Protein AF-A0A2S6NK12-F1 (afdb_monomer)

Nearest PDB structures (foldseek):
  9esi-assembly1_m  TM=5.741E-01  e=1.323E+00  Schizosaccharomyces pombe
  1whq-assembly1_A  TM=3.378E-01  e=3.693E+00  Mus musculus

Foldseek 3Di:
DPPFDLDDDDPVLVVVVCVLLVVVQKDKDWDFDFDPDPTDTHTWIFIGHPPDDDTQWIWGDGPQAIWIDGPPDDIDGDNYSVRVSVVVPDDDPPPPPPPDPPDDDDDD

Solvent-accessible surface area (backbone atoms only — not comparable to full-atom values): 6635 Å² total; per-residue (Å²): 132,85,78,80,63,56,36,66,75,54,69,69,53,52,52,48,53,41,53,52,24,54,75,67,58,26,44,65,42,85,43,76,44,82,54,83,97,76,74,54,60,32,45,30,40,38,32,22,47,67,98,49,85,66,56,48,33,43,33,40,47,50,101,84,26,26,37,42,28,37,74,88,65,70,72,44,81,27,83,34,68,67,58,45,52,58,72,68,47,79,73,77,79,71,78,77,73,78,82,70,78,88,68,80,86,83,79,132

Mean predicted aligned error: 10.81 Å

Radius of gyration: 19.93 Å; Cα contacts (8 Å, |Δi|>4): 149; chains: 1; bounding box: 39×57×61 Å

pLDDT: mean 80.6, std 16.67, range [34.66, 97.0]

Secondary structure (DSSP, 8-state):
-------PPPHHHHHHHHHHHHHTTEEEEEEEEE-TTS-PEEEEEEEEETT--S--EEEEEETTEEEEEETTS--EEESSHHHHHHHHSPP----------S------

Sequence (108 aa):
MKILKGLSFAIPDLILVQAWSEAHAMRMVVRLDHGSDNEQYEEVLAVYPFGSLPCRWIIWQEAGGVYVQPVNGRSQHYGSVVEALEALTPSKPIAQTHIRATRWPIIP

Structure (mmCIF, N/CA/C/O backbone):
data_AF-A0A2S6NK12-F1
#
_entry.id   AF-A0A2S6NK12-F1
#
loop_
_atom_site.group_PDB
_atom_site.id
_atom_site.type_symbol
_atom_site.label_atom_id
_atom_site.label_alt_id
_atom_site.label_comp_id
_atom_site.label_asym_id
_atom_site.label_entity_id
_atom_site.label_seq_id
_atom_site.pdbx_PDB_ins_code
_atom_site.Cartn_x
_atom_site.Cartn_y
_atom_site.Cartn_z
_atom_site.occupancy
_atom_site.B_iso_or_equiv
_atom_site.auth_seq_id
_atom_site.auth_comp_id
_atom_site.auth_asym_id
_atom_site.auth_atom_id
_atom_site.pdbx_PDB_model_num
ATOM 1 N N . MET A 1 1 ? -24.929 16.610 6.303 1.00 34.66 1 MET A N 1
ATOM 2 C CA . MET A 1 1 ? -23.539 17.076 6.492 1.00 34.66 1 MET A CA 1
ATOM 3 C C . MET A 1 1 ? -22.635 15.861 6.349 1.00 34.66 1 MET A C 1
ATOM 5 O O . MET A 1 1 ? -22.608 15.033 7.250 1.00 34.66 1 MET A O 1
ATOM 9 N N . LYS A 1 2 ? -22.034 15.649 5.172 1.00 41.62 2 LYS A N 1
ATOM 10 C CA . LYS A 1 2 ? -21.153 14.497 4.941 1.00 41.62 2 LYS A CA 1
ATOM 11 C C . LYS A 1 2 ? -19.776 14.921 5.441 1.00 41.62 2 LYS A C 1
ATOM 13 O O . LYS A 1 2 ? -19.103 15.700 4.780 1.00 41.62 2 LYS A O 1
ATOM 18 N N . ILE A 1 3 ? -19.429 14.514 6.659 1.00 41.22 3 ILE A N 1
ATOM 19 C CA . ILE A 1 3 ? -18.071 14.679 7.176 1.00 41.22 3 ILE A CA 1
ATOM 20 C C . ILE A 1 3 ? -17.226 13.712 6.348 1.00 41.22 3 ILE A C 1
ATOM 22 O O . ILE A 1 3 ? -17.183 12.520 6.647 1.00 41.22 3 ILE A O 1
ATOM 26 N N . LEU A 1 4 ? -16.649 14.200 5.250 1.00 44.62 4 LEU A N 1
ATOM 27 C CA . LEU A 1 4 ? -15.484 13.554 4.664 1.00 44.62 4 LEU A CA 1
ATOM 28 C C . LEU A 1 4 ? -14.441 13.592 5.777 1.00 44.62 4 LEU A C 1
ATOM 30 O O . LEU A 1 4 ? -14.153 14.662 6.307 1.00 44.62 4 LEU A O 1
ATOM 34 N N . LYS A 1 5 ? -14.054 12.413 6.253 1.00 51.22 5 LYS A N 1
ATOM 35 C CA . LYS A 1 5 ? -12.936 12.248 7.168 1.00 51.22 5 LYS A CA 1
ATOM 36 C C . LYS A 1 5 ? -11.764 11.916 6.264 1.00 51.22 5 LYS A C 1
ATOM 38 O O . LYS A 1 5 ? -11.814 10.863 5.635 1.00 51.22 5 LYS A O 1
ATOM 43 N N . GLY A 1 6 ? -10.747 12.770 6.216 1.00 54.97 6 GLY A N 1
ATOM 44 C CA . GLY A 1 6 ? -9.410 12.316 5.847 1.00 54.97 6 GLY A CA 1
ATOM 45 C C . GLY A 1 6 ? -9.034 11.205 6.823 1.00 54.97 6 GLY A C 1
ATOM 46 O O . GLY A 1 6 ? -8.740 11.466 7.990 1.00 54.97 6 GLY A O 1
ATOM 47 N N . LEU A 1 7 ? -9.210 9.952 6.406 1.00 70.75 7 LEU A N 1
ATOM 48 C CA . LEU A 1 7 ? -8.909 8.806 7.247 1.00 70.75 7 LEU A CA 1
ATOM 49 C C . LEU A 1 7 ? -7.438 8.490 7.055 1.00 70.75 7 LEU A C 1
ATOM 51 O O . LEU A 1 7 ? -7.008 8.113 5.971 1.00 70.75 7 LEU A O 1
ATOM 55 N N . SER A 1 8 ? -6.676 8.676 8.125 1.00 85.06 8 SER A N 1
ATOM 56 C CA . SER A 1 8 ? -5.342 8.111 8.224 1.00 85.06 8 SER A CA 1
ATOM 57 C C . SER A 1 8 ? -5.443 6.600 8.385 1.00 85.06 8 SER A C 1
ATOM 59 O O . SER A 1 8 ? -6.327 6.104 9.097 1.00 85.06 8 SER A O 1
ATOM 61 N N . PHE A 1 9 ? -4.489 5.886 7.813 1.00 89.62 9 PHE A N 1
ATOM 62 C CA . PHE A 1 9 ? -4.276 4.482 8.095 1.00 89.62 9 PHE A CA 1
ATOM 63 C C . PHE A 1 9 ? -3.969 4.287 9.579 1.00 89.62 9 PHE A C 1
ATOM 65 O O . PHE A 1 9 ? -3.308 5.099 10.237 1.00 89.62 9 PHE A O 1
ATOM 72 N N . ALA A 1 10 ? -4.431 3.167 10.128 1.00 91.06 10 ALA A N 1
ATOM 73 C CA . ALA A 1 10 ? -3.969 2.749 11.437 1.00 91.06 10 ALA A CA 1
ATOM 74 C C . ALA A 1 10 ? -2.471 2.396 11.359 1.00 91.06 10 ALA A C 1
ATOM 76 O O . ALA A 1 10 ? -1.997 1.847 10.365 1.00 91.06 10 ALA A O 1
ATOM 77 N N . ILE A 1 11 ? -1.716 2.648 12.432 1.00 92.81 11 ILE A N 1
ATOM 78 C CA . ILE A 1 11 ? -0.281 2.305 12.493 1.00 92.81 11 ILE A CA 1
ATOM 79 C C . ILE A 1 11 ? -0.002 0.834 12.108 1.00 92.81 11 ILE A C 1
ATOM 81 O O . ILE A 1 11 ? 0.944 0.605 11.354 1.00 92.81 11 ILE A O 1
ATOM 85 N N . PRO A 1 12 ? -0.793 -0.169 12.549 1.00 95.00 12 PRO A N 1
ATOM 86 C CA . PRO A 1 12 ? -0.588 -1.554 12.124 1.00 95.00 12 PRO A CA 1
ATOM 87 C C . PRO A 1 12 ? -0.698 -1.750 10.609 1.00 95.00 12 PRO A C 1
ATOM 89 O O . PRO A 1 12 ? 0.083 -2.511 10.045 1.00 95.00 12 PRO A O 1
ATOM 92 N N . ASP A 1 13 ? -1.611 -1.037 9.951 1.00 94.69 13 ASP A N 1
ATOM 93 C CA . ASP A 1 13 ? -1.781 -1.100 8.502 1.00 94.69 13 ASP A CA 1
ATOM 94 C C . ASP A 1 13 ? -0.592 -0.459 7.777 1.00 94.69 13 ASP A C 1
ATOM 96 O O . ASP A 1 13 ? -0.090 -1.021 6.807 1.00 94.69 13 ASP A O 1
ATOM 100 N N . LEU A 1 14 ? -0.066 0.661 8.285 1.00 95.62 14 LEU A N 1
ATOM 101 C CA . LEU A 1 14 ? 1.157 1.275 7.751 1.00 95.62 14 LEU A CA 1
ATOM 102 C C . LEU A 1 14 ? 2.355 0.322 7.839 1.00 95.62 14 LEU A C 1
ATOM 104 O O . LEU A 1 14 ? 3.087 0.152 6.863 1.00 95.62 14 LEU A O 1
ATOM 108 N N . ILE A 1 15 ? 2.537 -0.328 8.993 1.00 97.00 15 ILE A N 1
ATOM 109 C CA . ILE A 1 15 ? 3.599 -1.322 9.203 1.00 97.00 15 ILE A CA 1
ATOM 110 C C . ILE A 1 15 ? 3.406 -2.510 8.257 1.00 97.00 15 ILE A C 1
ATOM 112 O O . ILE A 1 15 ? 4.372 -2.996 7.671 1.00 97.00 15 ILE A O 1
ATOM 116 N N . LEU A 1 16 ? 2.165 -2.965 8.078 1.00 96.75 16 LEU A N 1
ATOM 117 C CA . LEU A 1 16 ? 1.843 -4.078 7.195 1.00 96.75 16 LEU A CA 1
ATOM 118 C C . LEU A 1 16 ? 2.171 -3.759 5.729 1.00 96.75 16 LEU A C 1
ATOM 120 O O . LEU A 1 16 ? 2.832 -4.557 5.065 1.00 96.75 16 LEU A O 1
ATOM 124 N N . VAL A 1 17 ? 1.762 -2.590 5.228 1.00 96.12 17 VAL A N 1
ATOM 125 C CA . VAL A 1 17 ? 2.050 -2.165 3.846 1.00 96.12 17 VAL A CA 1
ATOM 126 C C . VAL A 1 17 ? 3.550 -1.949 3.647 1.00 96.12 17 VAL A C 1
ATOM 128 O O . VAL A 1 17 ? 4.087 -2.321 2.599 1.00 96.12 17 VAL A O 1
ATOM 131 N N . GLN A 1 18 ? 4.252 -1.408 4.649 1.00 96.81 18 GLN A N 1
ATOM 132 C CA . GLN A 1 18 ? 5.706 -1.269 4.614 1.00 96.81 18 GLN A CA 1
ATOM 133 C C . GLN A 1 18 ? 6.387 -2.638 4.504 1.00 96.81 18 GLN A C 1
ATOM 135 O O . GLN A 1 18 ? 7.158 -2.859 3.570 1.00 96.81 18 GLN A O 1
ATOM 140 N N . ALA A 1 19 ? 6.070 -3.567 5.409 1.00 96.62 19 ALA A N 1
ATOM 141 C CA . ALA A 1 19 ? 6.661 -4.901 5.427 1.00 96.62 19 ALA A CA 1
ATOM 142 C C . ALA A 1 19 ? 6.369 -5.667 4.127 1.00 96.62 19 ALA A C 1
ATOM 144 O O . ALA A 1 19 ? 7.259 -6.301 3.557 1.00 96.62 19 ALA A O 1
ATOM 145 N N . TRP A 1 20 ? 5.140 -5.566 3.611 1.00 96.19 20 TRP A N 1
ATOM 146 C CA . TRP A 1 20 ? 4.777 -6.152 2.323 1.00 96.19 20 TRP A CA 1
ATOM 147 C C . TRP A 1 20 ? 5.579 -5.545 1.168 1.00 96.19 20 TRP A C 1
ATOM 149 O O . TRP A 1 20 ? 6.076 -6.284 0.318 1.00 96.19 20 TRP A O 1
ATOM 159 N N . SER A 1 21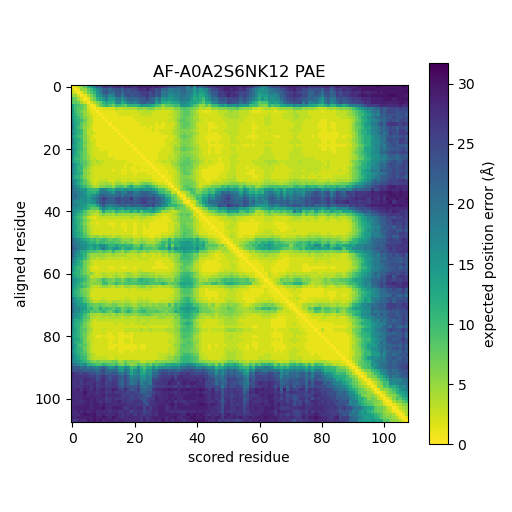 ? 5.749 -4.220 1.146 1.00 94.81 21 SER A N 1
ATOM 160 C CA . SER A 1 21 ? 6.521 -3.532 0.105 1.00 94.81 21 SER A CA 1
ATOM 161 C C . SER A 1 21 ? 7.979 -3.987 0.117 1.00 94.81 21 SER A C 1
ATOM 163 O O . SER A 1 21 ? 8.514 -4.357 -0.928 1.00 94.81 21 SER A O 1
ATOM 165 N N . GLU A 1 22 ? 8.601 -4.043 1.296 1.00 94.50 22 GLU A N 1
ATOM 166 C CA . GLU A 1 22 ? 9.978 -4.511 1.473 1.00 94.50 22 GLU A CA 1
ATOM 167 C C . GLU A 1 22 ? 10.144 -5.962 0.995 1.00 94.50 22 GLU A C 1
ATOM 169 O O . GLU A 1 22 ? 11.055 -6.253 0.215 1.00 94.50 22 GLU A O 1
ATOM 174 N N . ALA A 1 23 ? 9.213 -6.852 1.361 1.00 94.50 23 ALA A N 1
ATOM 175 C CA . ALA A 1 23 ? 9.213 -8.251 0.927 1.00 94.50 23 ALA A CA 1
ATOM 176 C C . ALA A 1 23 ? 9.095 -8.423 -0.601 1.00 94.50 23 ALA A C 1
ATOM 178 O O . ALA A 1 23 ? 9.552 -9.428 -1.145 1.00 94.50 23 ALA A O 1
ATOM 179 N N . HIS A 1 24 ? 8.522 -7.441 -1.301 1.00 92.25 24 HIS A N 1
ATOM 180 C CA . HIS A 1 24 ? 8.342 -7.456 -2.756 1.00 92.25 24 HIS A CA 1
ATOM 181 C C . HIS A 1 24 ? 9.337 -6.563 -3.508 1.00 92.25 24 HIS A C 1
ATOM 183 O O . HIS A 1 24 ? 9.126 -6.271 -4.688 1.00 92.25 24 HIS A O 1
ATOM 189 N N . ALA A 1 25 ? 10.424 -6.140 -2.853 1.00 92.75 25 ALA A N 1
ATOM 190 C CA . ALA A 1 25 ? 11.409 -5.221 -3.418 1.00 92.75 25 ALA A CA 1
ATOM 191 C C . ALA A 1 25 ? 10.763 -3.924 -3.952 1.00 92.75 25 ALA A C 1
ATOM 193 O O . ALA A 1 25 ? 11.048 -3.445 -5.058 1.00 92.75 25 ALA A O 1
ATOM 194 N N . MET A 1 26 ? 9.905 -3.333 -3.127 1.00 94.19 26 MET A N 1
ATOM 195 C CA . MET A 1 26 ? 9.253 -2.057 -3.376 1.00 94.19 26 MET A CA 1
ATOM 196 C C . MET A 1 26 ? 9.456 -1.098 -2.210 1.00 94.19 26 MET A C 1
ATOM 198 O O . MET A 1 26 ? 9.706 -1.487 -1.072 1.00 94.19 26 MET A O 1
ATOM 202 N N . ARG A 1 27 ? 9.321 0.188 -2.510 1.00 94.44 27 ARG A N 1
ATOM 203 C CA . ARG A 1 27 ? 9.393 1.281 -1.552 1.00 94.44 27 ARG A CA 1
ATOM 204 C C . ARG A 1 27 ? 8.001 1.861 -1.344 1.00 94.44 27 ARG A C 1
ATOM 206 O O . ARG A 1 27 ? 7.400 2.359 -2.295 1.00 94.44 27 ARG A O 1
ATOM 213 N N . MET A 1 28 ? 7.542 1.863 -0.098 1.00 95.00 28 MET A N 1
ATOM 214 C CA . MET A 1 28 ? 6.368 2.622 0.328 1.00 95.00 28 MET A CA 1
ATOM 215 C C . MET A 1 28 ? 6.759 4.070 0.654 1.00 95.00 28 MET A C 1
ATOM 217 O O . MET A 1 28 ? 7.813 4.323 1.242 1.00 95.00 28 MET A O 1
ATOM 221 N N . VAL A 1 29 ? 5.907 5.025 0.287 1.00 94.44 29 VAL A N 1
ATOM 222 C CA . VAL A 1 29 ? 6.005 6.436 0.670 1.00 94.44 29 VAL A CA 1
ATOM 223 C C . VAL A 1 29 ? 4.628 6.913 1.116 1.00 94.44 29 VAL A C 1
ATOM 225 O O . VAL A 1 29 ? 3.674 6.834 0.347 1.00 94.44 29 VAL A O 1
ATOM 228 N N . VAL A 1 30 ? 4.539 7.443 2.335 1.00 92.88 30 VAL A N 1
ATOM 229 C CA . VAL A 1 30 ? 3.344 8.153 2.805 1.00 92.88 30 VAL A CA 1
ATOM 230 C C . VAL A 1 30 ? 3.320 9.536 2.158 1.00 92.88 30 VAL A C 1
ATOM 232 O O . VAL A 1 30 ? 4.318 10.261 2.188 1.00 92.88 30 VAL A O 1
ATOM 235 N N . ARG A 1 31 ? 2.197 9.897 1.544 1.00 90.31 31 ARG A N 1
ATOM 236 C CA . ARG A 1 31 ? 1.948 11.206 0.940 1.00 90.31 31 ARG A CA 1
ATOM 237 C C . ARG A 1 31 ? 0.647 11.765 1.501 1.00 90.31 31 ARG A C 1
ATOM 239 O O . ARG A 1 31 ? -0.256 11.017 1.854 1.00 90.31 31 ARG A O 1
ATOM 246 N N . LEU A 1 32 ? 0.562 13.086 1.545 1.00 85.31 32 LEU A N 1
ATOM 247 C CA . LEU A 1 32 ? -0.694 13.785 1.771 1.00 85.31 32 LEU A CA 1
ATOM 248 C C . LEU A 1 32 ? -1.173 14.278 0.411 1.00 85.31 32 LEU A C 1
ATOM 250 O O . LEU A 1 32 ? -0.440 15.019 -0.250 1.00 85.31 32 LEU A O 1
ATOM 254 N N . ASP A 1 33 ? -2.338 13.811 -0.025 1.00 76.25 33 ASP A N 1
ATOM 255 C CA . ASP A 1 33 ? -2.964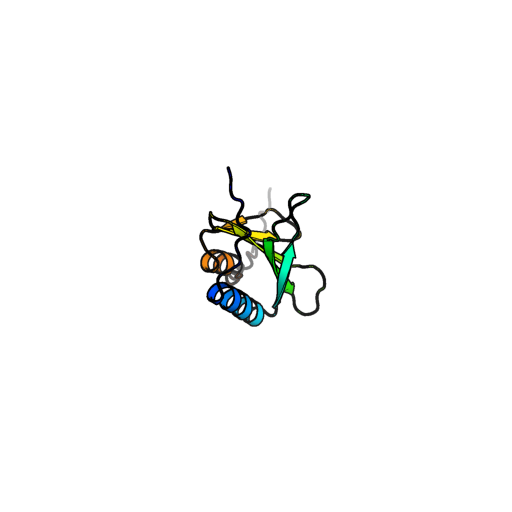 14.282 -1.256 1.00 76.25 33 ASP A CA 1
ATOM 256 C C . ASP A 1 33 ? -4.051 15.311 -0.947 1.00 76.25 33 ASP A C 1
ATOM 258 O O . ASP A 1 33 ? -4.699 15.270 0.104 1.00 76.25 33 ASP A O 1
ATOM 262 N N . HIS A 1 34 ? -4.189 16.282 -1.846 1.00 68.81 34 HIS A N 1
ATOM 263 C CA . HIS A 1 34 ? -5.020 17.454 -1.631 1.00 68.81 34 HIS A CA 1
ATOM 264 C C . HIS A 1 34 ? -6.308 17.402 -2.468 1.00 68.81 34 HIS A C 1
ATOM 266 O O . HIS A 1 34 ? -6.267 17.512 -3.695 1.00 68.81 34 HIS A O 1
ATOM 272 N N . GLY A 1 35 ? -7.462 17.290 -1.801 1.00 56.97 35 GLY A N 1
ATOM 273 C CA . GLY A 1 35 ? -8.783 17.470 -2.409 1.00 56.97 35 GLY A CA 1
ATOM 274 C C . GLY A 1 35 ? -9.192 18.948 -2.410 1.00 56.97 35 GLY A C 1
ATOM 275 O O . GLY A 1 35 ? -9.396 19.531 -1.352 1.00 56.97 35 GLY A O 1
ATOM 276 N N . SER A 1 36 ? -9.313 19.547 -3.598 1.00 50.75 36 SER A N 1
ATOM 277 C CA . SER A 1 36 ? -9.502 20.991 -3.851 1.00 50.75 36 SER A CA 1
ATOM 278 C C . SER A 1 36 ? -10.442 21.776 -2.906 1.00 50.75 36 SER A C 1
ATOM 280 O O . SER A 1 36 ? -11.553 21.340 -2.603 1.00 50.75 36 SER A O 1
ATOM 282 N N . ASP A 1 37 ? -10.006 23.007 -2.601 1.00 53.25 37 ASP A N 1
ATOM 283 C CA . ASP A 1 37 ? -10.705 24.213 -2.113 1.00 53.25 37 ASP A CA 1
ATOM 284 C C . ASP A 1 37 ? -11.388 24.223 -0.732 1.00 53.25 37 ASP A C 1
ATOM 286 O O . ASP A 1 37 ? -11.826 25.287 -0.300 1.00 53.25 37 ASP A O 1
ATOM 290 N N . ASN A 1 38 ? -11.443 23.119 0.022 1.00 53.81 38 ASN A N 1
ATOM 291 C CA . ASN A 1 38 ? -11.942 23.140 1.418 1.00 53.81 38 ASN A CA 1
ATOM 292 C C . ASN A 1 38 ? -11.189 22.151 2.339 1.00 53.81 38 ASN A C 1
ATOM 294 O O . ASN A 1 38 ? -11.762 21.394 3.121 1.00 53.81 38 ASN A O 1
ATOM 298 N N . GLU A 1 39 ? -9.872 22.206 2.186 1.00 52.94 39 GLU A N 1
ATOM 299 C CA . GLU A 1 39 ? -8.804 21.215 2.360 1.00 52.94 39 GLU A CA 1
ATOM 300 C C . GLU A 1 39 ? -8.819 20.361 3.650 1.00 52.94 39 GLU A C 1
ATOM 302 O O . GLU A 1 39 ? -8.319 20.759 4.704 1.00 52.94 39 GLU A O 1
ATOM 307 N N . GLN A 1 40 ? -9.304 19.120 3.552 1.00 57.75 40 GLN A N 1
ATOM 308 C CA . GLN A 1 40 ? -8.802 18.034 4.400 1.00 57.75 40 GLN A CA 1
ATOM 309 C C . GLN A 1 40 ? -7.770 17.249 3.592 1.00 57.75 40 GLN A C 1
ATOM 311 O O . GLN A 1 40 ? -8.058 16.821 2.477 1.00 57.75 40 GLN A O 1
ATOM 316 N N . TYR A 1 41 ? -6.572 17.076 4.148 1.00 66.94 41 TYR A N 1
ATOM 317 C CA . TYR A 1 41 ? -5.546 16.222 3.555 1.00 66.94 41 TYR A CA 1
ATOM 318 C C . TYR A 1 41 ? -5.950 14.755 3.703 1.00 66.94 41 TYR A C 1
ATOM 320 O O . TYR A 1 41 ? -6.293 14.316 4.805 1.00 66.94 41 TYR A O 1
ATOM 328 N N . GLU A 1 42 ? -5.873 13.999 2.612 1.00 77.94 42 GLU A N 1
ATOM 329 C CA . GLU A 1 42 ? -6.058 12.550 2.631 1.00 77.94 42 GLU A CA 1
ATOM 330 C C . GLU A 1 42 ? -4.689 11.866 2.666 1.00 77.94 42 GLU A C 1
ATOM 332 O O . GLU A 1 42 ? -3.783 12.199 1.896 1.00 77.94 42 GLU A O 1
ATOM 337 N N . GLU A 1 43 ? -4.512 10.929 3.598 1.00 88.06 43 GLU A N 1
ATOM 338 C CA . GLU A 1 43 ? -3.303 10.116 3.648 1.00 88.06 43 GLU A CA 1
ATOM 339 C C . GLU A 1 43 ? -3.363 9.058 2.546 1.00 88.06 43 GLU A C 1
ATOM 341 O O . GLU A 1 43 ? -4.284 8.240 2.489 1.00 88.06 43 GLU A O 1
ATOM 346 N N . VAL A 1 44 ? -2.353 9.061 1.677 1.00 91.50 44 VAL A N 1
ATOM 347 C CA . VAL A 1 44 ? -2.212 8.084 0.600 1.00 91.50 44 VAL A CA 1
ATOM 348 C C . VAL A 1 44 ? -0.843 7.415 0.667 1.00 91.50 44 VAL A C 1
ATOM 350 O O . VAL A 1 44 ? 0.182 8.050 0.923 1.00 91.50 44 VAL A O 1
ATOM 353 N N . LEU A 1 45 ? -0.799 6.116 0.396 1.00 94.19 45 LEU A N 1
ATOM 354 C CA . LEU A 1 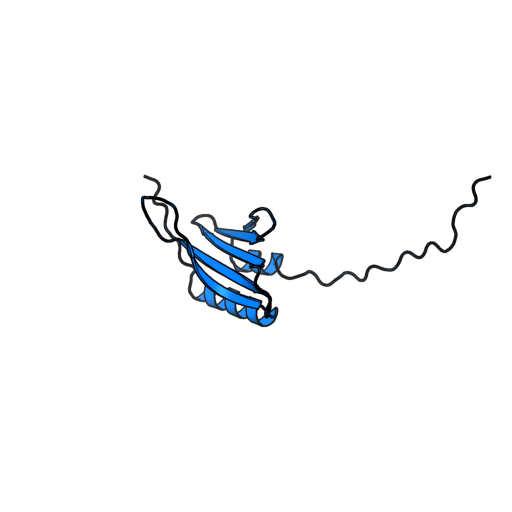45 ? 0.428 5.334 0.310 1.00 94.19 45 LEU A CA 1
ATOM 355 C C . LEU A 1 45 ? 0.778 5.145 -1.161 1.00 94.19 45 LEU A C 1
ATOM 357 O O . LEU A 1 45 ? 0.052 4.501 -1.915 1.00 94.19 45 LEU A O 1
ATOM 361 N N . ALA A 1 46 ? 1.906 5.706 -1.578 1.00 94.19 46 ALA A N 1
ATOM 362 C CA . ALA A 1 46 ? 2.462 5.483 -2.902 1.00 94.19 46 ALA A CA 1
ATOM 363 C C . ALA A 1 46 ? 3.516 4.372 -2.840 1.00 94.19 46 ALA A C 1
ATOM 365 O O . ALA A 1 46 ? 4.458 4.440 -2.049 1.00 94.19 46 ALA A O 1
ATOM 366 N N . VAL A 1 47 ? 3.369 3.356 -3.689 1.00 94.38 47 VAL A N 1
ATOM 367 C CA . VAL A 1 47 ? 4.262 2.195 -3.751 1.00 94.38 47 VAL A CA 1
ATOM 368 C C . VAL A 1 47 ? 5.040 2.213 -5.061 1.00 94.38 47 VAL A C 1
ATOM 370 O O . VAL A 1 47 ? 4.463 2.221 -6.150 1.00 94.38 47 VAL A O 1
ATOM 373 N N . TYR A 1 48 ? 6.365 2.189 -4.954 1.00 93.88 48 TYR A N 1
ATOM 374 C CA . TYR A 1 48 ? 7.300 2.284 -6.073 1.00 93.88 48 TYR A CA 1
ATOM 375 C C . TYR A 1 48 ? 8.124 1.001 -6.195 1.00 93.88 48 TYR A C 1
ATOM 377 O O . TYR A 1 48 ? 8.619 0.511 -5.181 1.00 93.88 48 TYR A O 1
ATOM 385 N N . PRO A 1 49 ? 8.366 0.470 -7.403 1.00 91.50 49 PRO A N 1
ATOM 386 C CA . PRO A 1 49 ? 9.388 -0.556 -7.590 1.00 91.50 49 PRO A CA 1
ATOM 387 C C . PRO A 1 49 ? 10.770 0.014 -7.236 1.00 91.50 49 PRO A C 1
ATOM 389 O O . PRO A 1 49 ? 11.064 1.162 -7.583 1.00 91.50 49 PRO A O 1
ATOM 392 N N . PHE A 1 50 ? 11.643 -0.762 -6.583 1.00 85.31 50 PHE A N 1
ATOM 393 C CA . PHE A 1 50 ? 13.009 -0.287 -6.331 1.00 85.31 50 PHE A CA 1
ATOM 394 C C . PHE A 1 50 ? 13.729 0.053 -7.645 1.00 85.31 50 PHE A C 1
ATOM 396 O O . PHE A 1 50 ? 13.708 -0.714 -8.605 1.00 85.31 50 PHE A O 1
ATOM 403 N N . GLY A 1 51 ? 14.369 1.226 -7.683 1.00 81.00 51 GLY A N 1
ATOM 404 C CA . GLY A 1 51 ? 15.137 1.699 -8.840 1.00 81.00 51 GLY A CA 1
ATOM 405 C C . GLY A 1 51 ? 14.305 2.244 -10.007 1.00 81.00 51 GLY A C 1
ATOM 406 O O . GLY A 1 51 ? 14.883 2.596 -11.031 1.00 81.00 51 GLY A O 1
ATOM 407 N N . SER A 1 52 ? 12.978 2.346 -9.871 1.00 78.19 52 SER A N 1
ATOM 408 C CA . SER A 1 52 ? 12.082 2.850 -10.917 1.00 78.19 52 SER A CA 1
ATOM 409 C C . SER A 1 52 ? 11.296 4.073 -10.438 1.00 78.19 52 SER A C 1
ATOM 411 O O . SER A 1 52 ? 10.844 4.126 -9.296 1.00 78.19 52 SER A O 1
ATOM 413 N N . LEU A 1 53 ? 11.142 5.068 -11.316 1.00 75.00 53 LEU A N 1
ATOM 414 C CA . LEU A 1 53 ? 10.432 6.317 -11.022 1.00 75.00 53 LEU A CA 1
ATOM 415 C C . LEU A 1 53 ? 8.899 6.243 -11.123 1.00 75.00 53 LEU A C 1
ATOM 417 O O . LEU A 1 53 ? 8.253 6.903 -10.305 1.00 75.00 53 LEU A O 1
ATOM 421 N N . PRO A 1 54 ? 8.264 5.515 -12.068 1.00 86.25 54 PRO A N 1
ATOM 422 C CA . PRO A 1 54 ? 6.812 5.440 -12.063 1.00 86.25 54 PRO A CA 1
ATOM 423 C C . PRO A 1 54 ? 6.322 4.751 -10.791 1.00 86.25 54 PRO A C 1
ATOM 425 O O . PRO A 1 54 ? 6.683 3.609 -10.494 1.00 86.25 54 PRO A O 1
ATOM 428 N N . CYS A 1 55 ? 5.464 5.464 -10.061 1.00 89.62 55 CYS A N 1
ATOM 429 C CA . CYS A 1 55 ? 4.653 4.873 -9.010 1.00 89.62 55 CYS A CA 1
ATOM 430 C C . CYS A 1 55 ? 3.896 3.678 -9.606 1.00 89.62 55 CYS A C 1
ATOM 432 O O . CYS A 1 55 ? 3.408 3.739 -10.736 1.00 89.62 55 CYS A O 1
ATOM 434 N N . ARG A 1 56 ? 3.845 2.565 -8.880 1.00 91.88 56 ARG A N 1
ATOM 435 C CA . ARG A 1 56 ? 3.127 1.374 -9.332 1.00 91.88 56 ARG A CA 1
ATOM 436 C C . ARG A 1 56 ? 1.686 1.414 -8.852 1.00 91.88 56 ARG A C 1
ATOM 438 O O . ARG A 1 56 ? 0.787 1.171 -9.656 1.00 91.88 56 ARG A O 1
ATOM 445 N N . TRP A 1 57 ? 1.488 1.775 -7.585 1.00 94.19 57 TRP A N 1
ATOM 446 C CA . TRP A 1 57 ? 0.174 1.859 -6.957 1.00 94.19 57 TRP A CA 1
ATOM 447 C C . TRP A 1 57 ? 0.062 3.043 -6.007 1.00 94.19 57 TRP A C 1
ATOM 449 O O . TRP A 1 57 ? 1.007 3.365 -5.289 1.00 94.19 57 TRP A O 1
ATOM 459 N N . ILE A 1 58 ? -1.124 3.639 -5.980 1.00 93.44 58 ILE A N 1
ATOM 460 C CA . ILE A 1 58 ? -1.569 4.587 -4.963 1.00 93.44 58 ILE A CA 1
ATOM 461 C C . ILE A 1 58 ? -2.661 3.892 -4.153 1.00 93.44 58 ILE A C 1
ATOM 463 O O . ILE A 1 58 ? -3.573 3.305 -4.735 1.00 93.44 58 ILE A O 1
ATOM 467 N N . ILE A 1 59 ? -2.547 3.928 -2.830 1.00 93.88 59 ILE A N 1
ATOM 468 C CA . ILE A 1 59 ? -3.468 3.283 -1.895 1.00 93.88 59 ILE A CA 1
ATOM 469 C C . ILE A 1 59 ? -4.018 4.350 -0.953 1.00 93.88 59 ILE A C 1
ATOM 471 O O . ILE A 1 59 ? -3.240 5.122 -0.402 1.00 93.88 59 ILE A O 1
ATOM 475 N N . TRP A 1 60 ? -5.328 4.397 -0.745 1.00 92.56 60 TRP A N 1
ATOM 476 C CA . TRP A 1 60 ? -5.955 5.305 0.221 1.00 92.56 60 TRP A CA 1
ATOM 477 C C . TRP A 1 60 ? -7.094 4.605 0.951 1.00 92.56 60 TRP A C 1
ATOM 479 O O . TRP A 1 60 ? -7.599 3.573 0.498 1.00 92.56 60 TRP A O 1
ATOM 489 N N . GLN A 1 61 ? -7.474 5.144 2.105 1.00 88.44 61 GLN A N 1
ATOM 490 C CA . GLN A 1 61 ? -8.560 4.614 2.915 1.00 88.44 61 GLN A CA 1
ATOM 491 C C . GLN A 1 61 ? -9.716 5.608 2.971 1.00 88.44 61 GLN A C 1
ATOM 493 O O . GLN A 1 61 ? -9.532 6.798 3.206 1.00 88.44 61 GLN A O 1
ATOM 498 N N . GLU A 1 62 ? -10.932 5.090 2.837 1.00 85.06 62 GLU A N 1
ATOM 499 C CA . GLU A 1 62 ? -12.158 5.826 3.130 1.00 85.06 62 GLU A CA 1
ATOM 500 C C . GLU A 1 62 ? -13.019 5.045 4.131 1.00 85.06 62 GLU A C 1
ATOM 502 O O . GLU A 1 62 ? -12.732 3.903 4.493 1.00 85.06 62 GLU A O 1
ATOM 507 N N . ALA A 1 63 ? -14.123 5.650 4.585 1.00 78.94 63 ALA A N 1
ATOM 508 C CA . ALA A 1 63 ? -14.990 5.075 5.619 1.00 78.94 63 ALA A CA 1
ATOM 509 C C . ALA A 1 63 ? -15.582 3.701 5.246 1.00 78.94 63 ALA A C 1
ATOM 511 O O . ALA A 1 63 ? -16.098 3.007 6.118 1.00 78.94 63 ALA A O 1
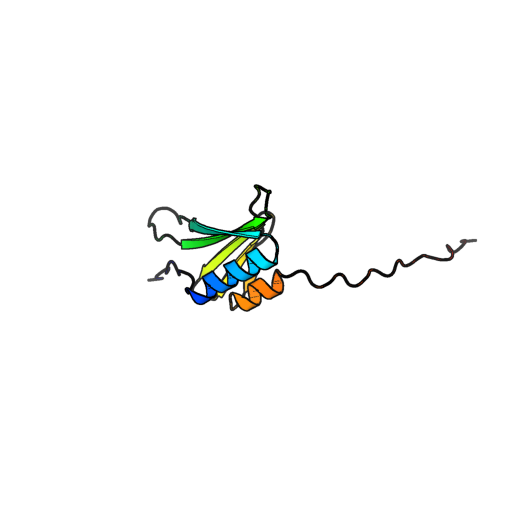ATOM 512 N N . GLY A 1 64 ? -15.529 3.326 3.965 1.00 77.75 64 GLY A N 1
ATOM 513 C CA . GLY A 1 64 ? -16.031 2.060 3.435 1.00 77.75 64 GLY A CA 1
ATOM 514 C C . GLY A 1 64 ? -14.958 1.044 3.044 1.00 77.75 64 GLY A C 1
ATOM 515 O O . GLY A 1 64 ? -15.321 0.013 2.486 1.00 77.75 64 GLY A O 1
ATOM 516 N N . GLY A 1 65 ? -13.669 1.312 3.272 1.00 89.00 65 GLY A N 1
ATOM 517 C CA . GLY A 1 65 ? -12.596 0.363 2.967 1.00 89.00 65 GLY A CA 1
ATOM 518 C C . GLY A 1 65 ? -11.357 1.005 2.354 1.00 89.00 65 GLY A C 1
ATOM 519 O O . GLY A 1 65 ? -11.115 2.202 2.497 1.00 89.00 65 GLY A O 1
ATOM 520 N N . VAL A 1 66 ? -10.568 0.177 1.679 1.00 92.19 66 VAL A N 1
ATOM 521 C CA . VAL A 1 66 ? -9.270 0.537 1.109 1.00 92.19 66 VAL A CA 1
ATOM 522 C C . VAL A 1 66 ? -9.369 0.509 -0.403 1.00 92.19 66 VAL A C 1
ATOM 524 O O . VAL A 1 66 ? -9.889 -0.437 -0.992 1.00 92.19 66 VAL A O 1
ATOM 527 N N . TYR A 1 67 ? -8.847 1.544 -1.039 1.00 92.56 67 TYR A N 1
ATOM 528 C CA . TYR A 1 67 ? -8.782 1.638 -2.482 1.00 92.56 67 TYR A CA 1
ATOM 529 C C . TYR A 1 67 ? -7.346 1.511 -2.949 1.00 92.56 67 TYR A C 1
ATOM 531 O O . TYR A 1 67 ? -6.431 2.064 -2.344 1.00 92.56 67 TYR A O 1
ATOM 539 N N . VAL A 1 68 ? -7.161 0.798 -4.053 1.00 94.06 68 VAL A N 1
ATOM 540 C CA . VAL A 1 68 ? -5.875 0.659 -4.728 1.00 94.06 68 VAL A CA 1
ATOM 541 C C . VAL A 1 68 ? -6.038 1.083 -6.174 1.00 94.06 68 VAL A C 1
ATOM 543 O O . VAL A 1 68 ? -6.846 0.517 -6.909 1.00 94.06 68 VAL A O 1
ATOM 546 N N . GLN A 1 69 ? -5.237 2.045 -6.612 1.00 93.31 69 GLN A N 1
ATOM 547 C CA . GLN A 1 69 ? -5.178 2.476 -7.999 1.00 93.31 69 GLN A CA 1
ATOM 548 C C . GLN A 1 69 ? -3.791 2.202 -8.584 1.00 93.31 69 GLN A C 1
ATOM 550 O O . GLN A 1 69 ? -2.807 2.797 -8.141 1.00 93.31 69 GLN A O 1
ATOM 555 N N . PRO A 1 70 ? -3.677 1.334 -9.603 1.00 91.00 70 PRO A N 1
ATOM 556 C CA . PRO A 1 70 ? -2.478 1.296 -10.421 1.00 91.00 70 PRO A CA 1
ATOM 557 C C . PRO A 1 70 ? -2.371 2.595 -11.224 1.00 91.00 70 PRO A C 1
ATOM 559 O O . PRO A 1 70 ? -3.377 3.086 -11.736 1.00 91.00 70 PRO A O 1
ATOM 562 N N . VAL A 1 71 ? -1.155 3.121 -11.399 1.00 83.31 71 VAL A N 1
ATOM 563 C CA . VAL A 1 71 ? -0.944 4.362 -12.179 1.00 83.31 71 VAL A CA 1
ATOM 564 C C . VAL A 1 71 ? -1.523 4.260 -13.590 1.00 83.31 71 VAL A C 1
ATOM 566 O O . VAL A 1 71 ? -2.080 5.223 -14.104 1.00 83.31 71 VAL A O 1
ATOM 569 N N . ASN A 1 72 ? -1.468 3.064 -14.179 1.00 79.56 72 ASN A N 1
ATOM 570 C CA . ASN A 1 72 ? -2.119 2.751 -15.444 1.00 79.56 72 ASN A CA 1
ATOM 571 C C . ASN A 1 72 ? -3.279 1.779 -15.205 1.00 79.56 72 ASN A C 1
ATOM 573 O O . ASN A 1 72 ? -3.144 0.574 -15.419 1.00 79.56 72 ASN A O 1
ATOM 577 N N . GLY A 1 73 ? -4.421 2.286 -14.743 1.00 85.31 73 GLY A N 1
ATOM 578 C CA . GLY A 1 73 ? -5.638 1.487 -14.647 1.00 85.31 73 GLY A CA 1
ATOM 579 C C . GLY A 1 73 ? -6.732 2.106 -13.786 1.00 85.31 73 GLY A C 1
ATOM 580 O O . GLY A 1 73 ? -6.708 3.288 -13.450 1.00 85.31 73 GLY A O 1
ATOM 581 N N . ARG A 1 74 ? -7.737 1.282 -13.479 1.00 87.88 74 ARG A N 1
ATOM 582 C CA . ARG A 1 74 ? -8.888 1.667 -12.655 1.00 87.88 74 ARG A CA 1
ATOM 583 C C . ARG A 1 74 ? -8.610 1.375 -11.189 1.00 87.88 74 ARG A C 1
ATOM 585 O O . ARG A 1 74 ? -7.944 0.387 -10.882 1.00 87.88 74 ARG A O 1
ATOM 592 N N . SER A 1 75 ? -9.164 2.208 -10.316 1.00 91.75 75 SER A N 1
ATOM 593 C CA . SER A 1 75 ? -9.190 1.931 -8.887 1.00 91.75 75 SER A CA 1
ATOM 594 C C . SER A 1 75 ? -9.982 0.655 -8.596 1.00 91.75 75 SER A C 1
ATOM 596 O O . SER A 1 75 ? -10.958 0.325 -9.274 1.00 91.75 75 SER A O 1
ATOM 598 N N . GLN A 1 76 ? -9.521 -0.074 -7.590 1.00 93.56 76 GLN A N 1
ATOM 599 C CA . GLN A 1 76 ? -10.143 -1.275 -7.053 1.00 93.56 76 GLN A CA 1
ATOM 600 C C . GLN A 1 76 ? -10.412 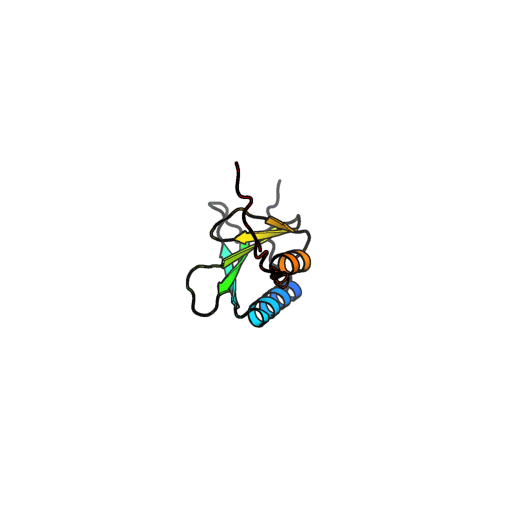-1.054 -5.568 1.00 93.56 76 GLN A C 1
ATOM 602 O O . GLN A 1 76 ? -9.638 -0.367 -4.905 1.00 93.56 76 GLN A O 1
ATOM 607 N N . HIS A 1 77 ? -11.511 -1.611 -5.070 1.00 94.38 77 HIS A N 1
ATOM 608 C CA . HIS A 1 77 ? -11.969 -1.460 -3.690 1.00 94.38 77 HIS A CA 1
ATOM 609 C C . HIS A 1 77 ? -11.848 -2.788 -2.944 1.00 94.38 77 HIS A C 1
ATOM 611 O O . HIS A 1 77 ? -12.162 -3.840 -3.499 1.00 94.38 77 HIS A O 1
ATOM 617 N N . TYR A 1 78 ? -11.401 -2.706 -1.696 1.00 95.25 78 TYR A N 1
ATOM 618 C CA . TYR A 1 78 ? -11.167 -3.822 -0.789 1.00 95.25 78 TYR A CA 1
ATOM 619 C C . TYR A 1 78 ? -11.739 -3.495 0.592 1.00 95.25 78 TYR A C 1
ATOM 621 O O . TYR A 1 78 ? -11.773 -2.331 1.004 1.00 95.25 78 TYR A O 1
ATOM 629 N N . GLY A 1 79 ? -12.172 -4.515 1.334 1.00 94.12 79 GLY A N 1
ATOM 630 C CA . GLY A 1 79 ? -12.703 -4.341 2.685 1.00 94.12 79 GLY A CA 1
ATOM 631 C C . GLY A 1 79 ? -11.620 -4.0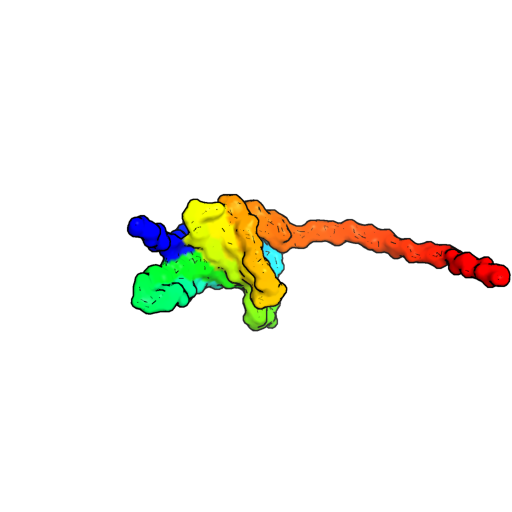05 3.711 1.00 94.12 79 GLY A C 1
ATOM 632 O O . GLY A 1 79 ? -11.906 -3.363 4.721 1.00 94.12 79 GLY A O 1
ATOM 633 N N . SER A 1 80 ? -10.371 -4.397 3.447 1.00 94.31 80 SER A N 1
ATOM 634 C CA . SER A 1 80 ? -9.230 -4.159 4.334 1.00 94.31 80 SER A CA 1
ATOM 635 C C . SER A 1 80 ? -7.904 -4.024 3.581 1.00 94.31 80 SER A C 1
ATOM 637 O O . SER A 1 80 ? -7.794 -4.367 2.403 1.00 94.31 80 SER A O 1
ATOM 639 N N . VAL A 1 81 ? -6.868 -3.559 4.288 1.00 94.62 81 VAL A N 1
ATOM 640 C CA . VAL A 1 81 ? -5.492 -3.524 3.770 1.00 94.62 81 VAL A CA 1
ATOM 641 C C . VAL A 1 81 ? -4.976 -4.933 3.485 1.00 94.62 81 VAL A C 1
ATOM 643 O O . VAL A 1 81 ? -4.327 -5.143 2.467 1.00 94.62 81 VAL A O 1
ATOM 646 N N . VAL A 1 82 ? -5.299 -5.911 4.335 1.00 96.00 82 VAL A N 1
ATOM 647 C CA . VAL A 1 82 ? -4.883 -7.310 4.144 1.00 96.00 82 VAL A CA 1
ATOM 648 C C . VAL A 1 82 ? -5.403 -7.849 2.813 1.00 96.00 82 VAL A C 1
ATOM 650 O O . VAL A 1 82 ? -4.613 -8.314 1.996 1.00 96.00 82 VAL A O 1
ATOM 653 N N . GLU A 1 83 ? -6.707 -7.704 2.560 1.00 95.94 83 GLU A N 1
ATOM 654 C CA . GLU A 1 83 ? -7.334 -8.142 1.306 1.00 95.94 83 GLU A CA 1
ATOM 655 C C . GLU A 1 83 ? -6.700 -7.468 0.082 1.00 95.94 83 GLU A C 1
ATOM 657 O O . GLU A 1 83 ? -6.432 -8.121 -0.928 1.00 95.94 83 GLU A O 1
ATOM 662 N N . ALA A 1 84 ? -6.413 -6.166 0.179 1.00 95.31 84 ALA A N 1
ATOM 663 C CA . ALA A 1 84 ? -5.752 -5.426 -0.888 1.00 95.31 84 ALA A CA 1
ATOM 664 C C . ALA A 1 84 ? -4.350 -5.985 -1.189 1.00 95.31 84 ALA A C 1
ATOM 666 O O . ALA A 1 84 ? -4.006 -6.215 -2.348 1.00 95.31 84 ALA A O 1
ATOM 667 N N . LEU A 1 85 ? -3.534 -6.235 -0.162 1.00 95.44 85 LEU A N 1
ATOM 668 C CA . LEU A 1 85 ? -2.171 -6.747 -0.331 1.00 95.44 85 LEU A CA 1
ATOM 669 C C . LEU A 1 85 ? -2.144 -8.191 -0.851 1.00 95.44 85 LEU A C 1
ATOM 671 O O . LEU A 1 85 ? -1.293 -8.534 -1.677 1.00 95.44 85 LEU A O 1
ATOM 675 N N . GLU A 1 86 ? -3.081 -9.033 -0.417 1.00 94.25 86 GLU A N 1
ATOM 676 C CA . GLU A 1 86 ? -3.247 -10.387 -0.955 1.00 94.25 86 GLU A CA 1
ATOM 677 C C . GLU A 1 86 ? -3.554 -10.353 -2.456 1.00 94.25 86 GLU A C 1
ATOM 679 O O . GLU A 1 86 ? -2.915 -11.069 -3.227 1.00 94.25 86 GLU A O 1
ATOM 684 N N . ALA A 1 87 ? -4.451 -9.464 -2.891 1.00 91.75 87 ALA A N 1
ATOM 685 C CA . ALA A 1 87 ? -4.790 -9.301 -4.304 1.00 91.75 87 ALA A CA 1
ATOM 686 C C . ALA A 1 87 ? -3.631 -8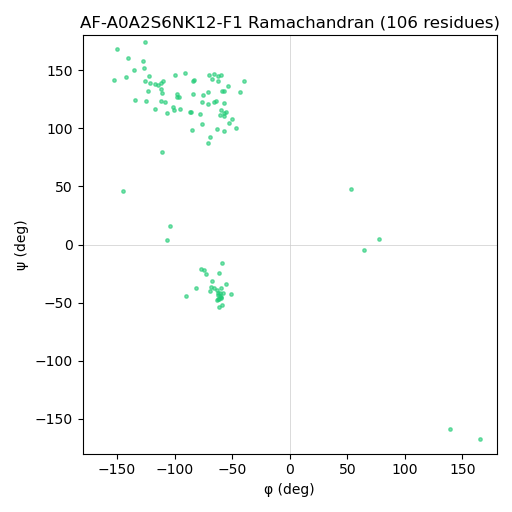.737 -5.149 1.00 91.75 87 ALA A C 1
ATOM 688 O O . ALA A 1 87 ? -3.503 -9.063 -6.332 1.00 91.75 87 ALA A O 1
ATOM 689 N N . LEU A 1 88 ? -2.770 -7.904 -4.555 1.00 91.06 88 LEU A N 1
ATOM 690 C CA . LEU A 1 88 ? -1.580 -7.357 -5.216 1.00 91.06 88 LEU A CA 1
ATOM 691 C C . LEU A 1 88 ? -0.419 -8.350 -5.310 1.00 91.06 88 LEU A C 1
ATOM 693 O O . LEU A 1 88 ? 0.473 -8.176 -6.149 1.00 91.06 88 LEU A O 1
ATOM 697 N N . THR A 1 89 ? -0.407 -9.372 -4.458 1.00 88.50 89 THR A N 1
ATOM 698 C CA . THR A 1 89 ? 0.636 -10.393 -4.453 1.00 88.50 89 THR A CA 1
ATOM 699 C C . THR A 1 89 ? 0.470 -11.271 -5.696 1.00 88.50 89 THR A C 1
ATOM 701 O O . THR A 1 89 ? -0.582 -11.889 -5.878 1.00 88.50 89 THR A O 1
ATOM 704 N N . PRO A 1 90 ? 1.477 -11.360 -6.587 1.00 75.25 90 PRO A N 1
ATOM 705 C CA . PRO A 1 90 ? 1.369 -12.197 -7.771 1.00 75.25 90 PRO A CA 1
ATOM 706 C C . PRO A 1 90 ? 1.083 -13.643 -7.363 1.00 75.25 90 PRO A C 1
ATOM 708 O O . PRO A 1 90 ? 1.872 -14.268 -6.651 1.00 75.25 90 PRO A O 1
ATOM 711 N N . SER A 1 91 ? -0.026 -14.203 -7.846 1.00 62.81 91 SER A N 1
ATOM 712 C CA . SER A 1 91 ? -0.237 -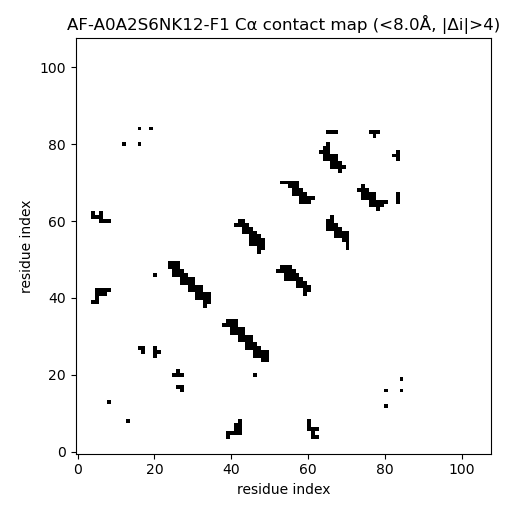15.648 -7.776 1.00 62.81 91 SER A CA 1
ATOM 713 C C . SER A 1 91 ? 0.935 -16.335 -8.479 1.00 62.81 91 SER A C 1
ATOM 715 O O . SER A 1 91 ? 1.314 -15.919 -9.578 1.00 62.81 91 SER A O 1
ATOM 717 N N . LYS A 1 92 ? 1.533 -17.358 -7.847 1.00 57.91 92 LYS A N 1
ATOM 718 C CA . LYS A 1 92 ? 2.616 -18.156 -8.448 1.00 57.91 92 LYS A CA 1
ATOM 719 C C . LYS A 1 92 ? 2.260 -18.459 -9.907 1.00 57.91 92 LYS A C 1
ATOM 721 O O . LYS A 1 92 ? 1.138 -18.916 -10.142 1.00 57.91 92 LYS A O 1
ATOM 726 N N . PRO A 1 93 ? 3.167 -18.233 -10.875 1.00 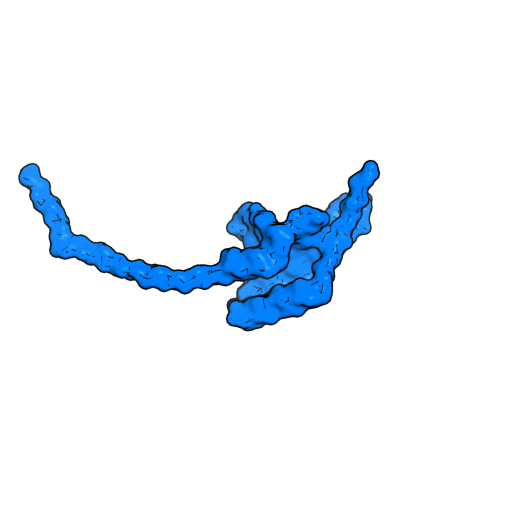54.59 93 PRO A N 1
ATOM 727 C CA . PRO A 1 93 ? 2.886 -18.585 -12.253 1.00 54.59 93 PRO A CA 1
ATOM 728 C C . PRO A 1 93 ? 2.569 -20.078 -12.294 1.00 54.59 93 PRO A C 1
ATOM 730 O O . PRO A 1 93 ? 3.426 -20.917 -12.013 1.00 54.59 93 PRO A O 1
ATOM 733 N N . ILE A 1 94 ? 1.315 -20.406 -12.607 1.00 55.47 94 ILE A N 1
ATOM 734 C CA . ILE A 1 94 ? 0.955 -21.743 -13.059 1.00 55.47 94 ILE A CA 1
ATOM 735 C C . ILE A 1 94 ? 1.867 -21.969 -14.255 1.00 55.47 94 ILE A C 1
ATOM 737 O O . ILE A 1 94 ? 1.792 -21.208 -15.221 1.00 55.47 94 ILE A O 1
ATOM 741 N N . ALA A 1 95 ? 2.788 -22.930 -14.143 1.00 56.62 95 ALA A N 1
ATOM 742 C CA . ALA A 1 95 ? 3.687 -23.281 -15.227 1.00 56.62 95 ALA A CA 1
ATOM 743 C C . ALA A 1 95 ? 2.824 -23.489 -16.471 1.00 56.62 95 ALA A C 1
ATOM 745 O O . ALA A 1 95 ? 2.048 -24.442 -16.535 1.00 56.62 95 ALA A O 1
ATOM 746 N N . GLN A 1 96 ? 2.901 -22.549 -17.414 1.00 55.94 96 GLN A N 1
ATOM 747 C CA . GLN A 1 96 ? 2.248 -22.692 -18.699 1.00 55.94 96 GLN A CA 1
ATOM 748 C C . GLN A 1 96 ? 2.910 -23.903 -19.344 1.00 55.94 96 GLN A C 1
ATOM 750 O O . GLN A 1 96 ? 4.040 -23.830 -19.827 1.00 55.94 96 GLN A O 1
ATOM 755 N N . THR A 1 97 ? 2.249 -25.056 -19.272 1.00 59.34 97 THR A N 1
ATOM 756 C CA . THR A 1 97 ? 2.665 -26.226 -20.022 1.00 59.34 97 THR A CA 1
ATOM 757 C C . THR A 1 97 ? 2.589 -25.818 -21.480 1.00 59.34 97 THR A C 1
ATOM 759 O O . THR A 1 97 ? 1.520 -25.519 -22.008 1.00 59.34 97 THR A O 1
ATOM 762 N N . HIS A 1 98 ? 3.753 -25.716 -22.119 1.00 52.91 98 HIS A N 1
ATOM 763 C CA . HIS A 1 98 ? 3.850 -25.472 -23.547 1.00 52.91 98 HIS A CA 1
ATOM 764 C C . HIS A 1 98 ? 2.996 -26.528 -24.257 1.00 52.91 98 HIS A C 1
ATOM 766 O O . HIS A 1 98 ? 3.392 -27.692 -24.355 1.00 52.91 98 HIS A O 1
ATOM 772 N N . ILE A 1 99 ? 1.822 -26.133 -24.753 1.00 63.16 99 ILE A N 1
ATOM 773 C CA . ILE A 1 99 ? 1.037 -26.960 -25.663 1.00 63.16 99 ILE A CA 1
ATOM 774 C C . ILE A 1 99 ? 1.812 -26.964 -26.979 1.00 63.16 99 ILE A C 1
ATOM 776 O O . ILE A 1 99 ? 1.638 -26.111 -27.846 1.00 63.16 99 ILE A O 1
ATOM 780 N N . ARG A 1 100 ? 2.750 -27.902 -27.111 1.00 53.97 100 ARG A N 1
ATOM 781 C CA . ARG A 1 100 ? 3.379 -28.208 -28.392 1.00 53.97 100 ARG A CA 1
ATOM 782 C C . ARG A 1 100 ? 2.367 -29.016 -29.196 1.00 53.97 100 ARG A C 1
ATOM 784 O O . ARG A 1 100 ? 2.192 -30.207 -28.945 1.00 53.97 100 ARG A O 1
ATOM 791 N N . ALA A 1 101 ? 1.712 -28.383 -30.168 1.00 61.56 101 ALA A N 1
ATOM 792 C CA . ALA A 1 101 ? 0.989 -29.116 -31.200 1.00 61.56 101 ALA A CA 1
ATOM 793 C C . ALA A 1 101 ? 1.982 -30.063 -31.890 1.00 61.56 101 ALA A C 1
ATOM 795 O O . ALA A 1 101 ? 2.925 -29.623 -32.545 1.00 61.56 101 ALA A O 1
ATOM 796 N N . THR A 1 102 ? 1.829 -31.372 -31.679 1.00 68.69 102 THR A N 1
ATOM 797 C CA . THR A 1 102 ? 2.775 -32.363 -32.211 1.00 68.69 102 THR A CA 1
ATOM 798 C C . THR A 1 102 ? 2.586 -32.559 -33.716 1.00 68.69 102 THR A C 1
ATOM 800 O O . THR A 1 102 ? 3.519 -32.990 -34.388 1.00 68.69 102 THR A O 1
ATOM 803 N N . ARG A 1 103 ? 1.407 -32.221 -34.262 1.00 63.84 103 ARG A N 1
ATOM 804 C CA . ARG A 1 103 ? 1.093 -32.233 -35.699 1.00 63.84 103 ARG A CA 1
ATOM 805 C C . ARG A 1 103 ? -0.001 -31.214 -36.022 1.00 63.84 103 ARG A C 1
ATOM 807 O O . ARG A 1 103 ? -0.951 -31.077 -35.257 1.00 63.84 103 ARG A O 1
ATOM 814 N N . TRP A 1 104 ? 0.129 -30.544 -37.164 1.00 64.94 104 TRP A N 1
ATOM 815 C CA . TRP A 1 104 ? -0.952 -29.769 -37.777 1.00 64.94 104 TRP A CA 1
ATOM 816 C C . TRP A 1 104 ? -1.856 -30.705 -38.594 1.00 64.94 104 TRP A C 1
ATOM 818 O O . TRP A 1 104 ? -1.330 -31.630 -39.222 1.00 64.94 104 TRP A O 1
ATOM 828 N N . PRO A 1 105 ? -3.187 -30.509 -38.604 1.00 69.19 105 PRO A N 1
ATOM 829 C CA . PRO A 1 105 ? -4.061 -31.250 -39.501 1.00 69.19 105 PRO A CA 1
ATOM 830 C C . PRO A 1 105 ? -3.753 -30.847 -40.946 1.00 69.19 105 PRO A C 1
ATOM 832 O O . PRO A 1 105 ? -3.805 -29.671 -41.301 1.00 69.19 105 PRO A O 1
ATOM 835 N N . ILE A 1 106 ? -3.409 -31.833 -41.770 1.00 71.19 106 ILE A N 1
ATOM 836 C CA . ILE A 1 106 ? -3.320 -31.660 -43.219 1.00 71.19 106 ILE A CA 1
ATOM 837 C C . ILE A 1 106 ? -4.766 -31.698 -43.716 1.00 71.19 106 ILE A C 1
ATOM 839 O O . ILE A 1 106 ? -5.439 -32.717 -43.563 1.00 71.19 106 ILE A O 1
ATOM 843 N N . ILE A 1 107 ? -5.260 -30.568 -44.215 1.00 64.25 107 ILE A N 1
ATOM 844 C CA . ILE A 1 107 ? -6.604 -30.470 -44.792 1.00 64.25 107 ILE A CA 1
ATOM 845 C C . ILE A 1 107 ? -6.512 -30.935 -46.261 1.00 64.25 107 ILE A C 1
ATOM 847 O O . ILE A 1 107 ? -5.590 -30.482 -46.944 1.00 64.25 107 ILE A O 1
ATOM 851 N N . PRO A 1 108 ? -7.385 -31.860 -46.708 1.00 66.56 108 PRO A N 1
ATOM 852 C CA . PRO A 1 108 ? -7.381 -32.429 -48.060 1.00 66.56 108 PRO A CA 1
ATOM 853 C C . PRO A 1 108 ? -7.853 -31.459 -49.149 1.00 66.56 108 PRO A C 1
ATOM 855 O O . PRO A 1 108 ? -8.631 -30.530 -48.830 1.00 66.56 108 PRO A O 1
#

Organism: Rhodopila globiformis (NCBI:txid1071)